Protein AF-A0A368EZR1-F1 (afdb_monomer_lite)

Radius of gyration: 25.09 Å; chains: 1; bounding box: 74×19×56 Å

Secondary structure (DSSP, 8-state):
----EEEEEETTT--EEEEEGGG--TTTEEE--TTTS--BSSPPPPPP------------------------

pLDDT: mean 76.38, std 18.17, range [41.75, 95.75]

Sequence (72 aa):
MAKKYTRVRDKRTKHEYDVLAARFDPEKHAHVNRAHYPDVSYPRPAKPHIPKGGRAAAPDTEQPVATPEGES

Structure (mmCIF, N/CA/C/O backbone):
data_AF-A0A368EZR1-F1
#
_entry.id   AF-A0A368EZR1-F1
#
loop_
_atom_site.group_PDB
_atom_site.id
_atom_site.type_symbol
_atom_site.label_atom_id
_atom_site.label_alt_id
_atom_site.label_comp_id
_atom_site.label_asym_id
_atom_site.label_entity_id
_atom_site.label_seq_id
_atom_site.pdbx_PDB_ins_code
_atom_site.Cartn_x
_atom_site.Cartn_y
_atom_site.Cartn_z
_atom_site.occupancy
_atom_site.B_iso_or_equiv
_atom_site.auth_seq_id
_atom_site.auth_comp_id
_atom_site.auth_asym_id
_atom_site.auth_atom_id
_atom_site.pdbx_PDB_model_num
ATOM 1 N N . MET A 1 1 ? -4.274 -9.594 -18.228 1.00 67.69 1 MET A N 1
ATOM 2 C CA . MET A 1 1 ? -3.490 -8.475 -17.649 1.00 67.69 1 MET A CA 1
ATOM 3 C C . MET A 1 1 ? -3.009 -8.865 -16.258 1.00 67.69 1 MET A C 1
ATOM 5 O O . MET A 1 1 ? -3.791 -9.443 -15.512 1.00 67.69 1 MET A O 1
ATOM 9 N N . ALA A 1 2 ? -1.751 -8.581 -15.909 1.00 79.12 2 ALA A N 1
ATOM 10 C CA . ALA A 1 2 ? -1.247 -8.809 -14.553 1.00 79.12 2 ALA A CA 1
ATOM 11 C C . ALA A 1 2 ? -1.913 -7.833 -13.567 1.00 79.12 2 ALA A C 1
ATOM 13 O O . ALA A 1 2 ? -2.003 -6.636 -13.847 1.00 79.12 2 ALA A O 1
ATOM 14 N N . LYS A 1 3 ? -2.392 -8.339 -12.424 1.00 87.38 3 LYS A N 1
ATOM 15 C CA . LYS A 1 3 ? -2.944 -7.502 -11.349 1.00 87.38 3 LYS A CA 1
ATOM 16 C C . LYS A 1 3 ? -1.810 -6.643 -10.787 1.00 87.38 3 LYS A C 1
ATOM 18 O O . LYS A 1 3 ? -0.794 -7.187 -10.377 1.00 87.38 3 LYS A O 1
ATOM 23 N N . LYS A 1 4 ? -1.973 -5.318 -10.798 1.00 91.12 4 LYS A N 1
ATOM 24 C CA . LYS A 1 4 ? -1.018 -4.379 -10.196 1.00 91.12 4 LYS A CA 1
ATOM 25 C C . LYS A 1 4 ? -1.586 -3.809 -8.904 1.00 91.12 4 LYS A C 1
ATOM 27 O O . LYS A 1 4 ? -2.782 -3.526 -8.830 1.00 91.12 4 LYS A O 1
ATOM 32 N N . TYR A 1 5 ? -0.721 -3.627 -7.920 1.00 92.44 5 TYR A N 1
ATOM 33 C CA . TYR A 1 5 ? -1.003 -3.062 -6.613 1.00 92.44 5 TYR A CA 1
ATOM 34 C C . TYR A 1 5 ? -0.261 -1.741 -6.451 1.00 92.44 5 TYR A C 1
ATOM 36 O O . TYR A 1 5 ? 0.873 -1.604 -6.911 1.00 92.44 5 TYR A O 1
ATOM 44 N N . THR A 1 6 ? -0.901 -0.783 -5.790 1.00 91.94 6 THR A N 1
ATOM 45 C CA . THR A 1 6 ? -0.361 0.550 -5.531 1.00 91.94 6 THR A CA 1
ATOM 46 C C . THR A 1 6 ? -0.534 0.912 -4.060 1.00 91.94 6 THR A C 1
ATOM 48 O O . THR A 1 6 ? -1.521 0.519 -3.431 1.00 91.94 6 THR A O 1
ATOM 51 N N . ARG A 1 7 ? 0.442 1.633 -3.501 1.00 92.88 7 ARG A N 1
ATOM 52 C CA . ARG A 1 7 ? 0.461 2.026 -2.088 1.00 92.88 7 ARG A CA 1
ATOM 53 C C . ARG A 1 7 ? -0.371 3.291 -1.913 1.00 92.88 7 ARG A C 1
ATOM 55 O O . ARG A 1 7 ? -0.087 4.322 -2.524 1.00 92.88 7 ARG A O 1
ATOM 62 N N . VAL A 1 8 ? -1.371 3.229 -1.048 1.00 93.69 8 VAL A N 1
ATOM 63 C CA . VAL A 1 8 ? -2.289 4.338 -0.789 1.00 93.69 8 VAL A CA 1
ATOM 64 C C . VAL A 1 8 ? -2.383 4.628 0.697 1.00 93.69 8 VAL A C 1
ATOM 66 O O . VAL A 1 8 ? -2.102 3.770 1.530 1.00 93.69 8 VAL A O 1
ATOM 69 N N . ARG A 1 9 ? -2.777 5.856 1.024 1.00 94.06 9 ARG A N 1
ATOM 70 C CA . ARG A 1 9 ? -3.092 6.303 2.375 1.00 94.06 9 ARG A CA 1
ATOM 71 C C . ARG A 1 9 ? -4.581 6.575 2.469 1.00 94.06 9 ARG A C 1
ATOM 73 O O . ARG A 1 9 ? -5.110 7.385 1.708 1.00 94.06 9 ARG A O 1
ATOM 80 N N . ASP A 1 10 ? -5.248 5.933 3.415 1.00 93.94 10 ASP A N 1
ATOM 81 C CA . ASP A 1 10 ? -6.653 6.204 3.701 1.00 93.94 10 ASP A CA 1
ATOM 82 C C . ASP A 1 10 ? -6.815 7.587 4.329 1.00 93.94 10 ASP A C 1
ATOM 84 O O . ASP A 1 10 ? -6.112 7.952 5.276 1.00 93.94 10 ASP A O 1
ATOM 88 N N . LYS A 1 11 ? -7.722 8.399 3.782 1.00 93.38 11 LYS A N 1
ATOM 89 C CA . LYS A 1 11 ? -7.891 9.777 4.252 1.00 93.38 11 LYS A CA 1
ATOM 90 C C . LYS A 1 11 ? -8.534 9.848 5.635 1.00 93.38 11 LYS A C 1
ATOM 92 O O . LYS A 1 11 ? -8.240 10.806 6.354 1.00 93.38 11 LYS A O 1
ATOM 97 N N . ARG A 1 12 ? -9.365 8.869 6.007 1.00 94.56 12 ARG A N 1
ATOM 98 C CA . ARG A 1 12 ? -10.083 8.806 7.287 1.00 94.56 12 ARG A CA 1
ATOM 99 C C . ARG A 1 12 ? -9.177 8.287 8.395 1.00 94.56 12 ARG A C 1
ATOM 101 O O . ARG A 1 12 ? -9.012 8.951 9.408 1.00 94.56 12 ARG A O 1
ATOM 108 N N . THR A 1 13 ? -8.576 7.120 8.197 1.00 92.88 13 THR A N 1
ATOM 109 C CA . THR A 1 13 ? -7.808 6.414 9.231 1.00 92.88 13 THR A CA 1
ATOM 110 C C . THR A 1 13 ? -6.318 6.749 9.196 1.00 92.88 13 THR A C 1
ATOM 112 O O . THR A 1 13 ? -5.588 6.417 10.122 1.00 92.88 13 THR A O 1
ATOM 115 N N . LYS A 1 14 ? -5.850 7.415 8.130 1.00 90.38 14 LYS A N 1
ATOM 116 C CA . LYS A 1 14 ? -4.443 7.769 7.885 1.00 90.38 14 LYS A CA 1
ATOM 117 C C . LYS A 1 14 ? -3.498 6.574 7.722 1.00 90.38 14 LYS A C 1
ATOM 119 O O . LYS A 1 14 ? -2.303 6.819 7.548 1.00 90.38 14 LYS A O 1
ATOM 124 N N . HIS A 1 15 ? -4.007 5.340 7.714 1.00 90.44 15 HIS A N 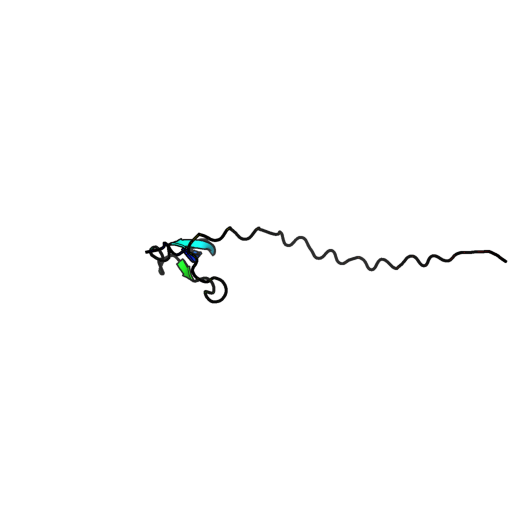1
ATOM 125 C CA . HIS A 1 15 ? -3.218 4.130 7.499 1.00 90.44 15 HIS A CA 1
ATOM 126 C C . HIS A 1 15 ? -2.798 3.976 6.038 1.00 90.44 15 HIS A C 1
ATOM 128 O O . HIS A 1 15 ? -3.560 4.280 5.119 1.00 90.44 15 HIS A O 1
ATOM 134 N N . GLU A 1 16 ? -1.584 3.466 5.839 1.00 91.44 16 GLU A N 1
ATOM 135 C CA . GLU A 1 16 ? -1.036 3.157 4.521 1.00 91.44 16 GLU A CA 1
ATOM 136 C C . GLU A 1 16 ? -1.087 1.658 4.236 1.00 91.44 16 GLU A C 1
ATOM 138 O O . GLU A 1 16 ? -0.603 0.851 5.033 1.00 91.44 16 GLU A O 1
ATOM 143 N N . TYR A 1 17 ? -1.612 1.288 3.073 1.00 91.31 17 TYR A N 1
ATOM 144 C CA . TYR A 1 17 ? -1.712 -0.098 2.623 1.00 91.31 17 TYR A CA 1
ATOM 145 C C . TYR A 1 17 ? -1.696 -0.179 1.098 1.00 91.31 17 TYR A C 1
ATOM 147 O O . TYR A 1 17 ? -1.814 0.829 0.403 1.00 91.31 17 TYR A O 1
ATOM 155 N N . ASP A 1 18 ? -1.509 -1.384 0.568 1.00 92.19 18 ASP A N 1
ATOM 156 C CA . ASP A 1 18 ? -1.507 -1.622 -0.870 1.00 92.19 18 ASP A CA 1
ATOM 157 C C . ASP A 1 18 ? -2.894 -2.091 -1.335 1.00 92.19 18 ASP A C 1
ATOM 159 O O . ASP A 1 18 ? -3.478 -3.018 -0.773 1.00 92.19 18 ASP A O 1
ATOM 163 N N . VAL A 1 19 ? -3.421 -1.454 -2.381 1.00 92.75 19 VAL A N 1
ATOM 164 C CA . VAL A 1 19 ? -4.688 -1.819 -3.035 1.00 92.75 19 VAL A CA 1
ATOM 165 C C . VAL A 1 19 ? -4.441 -2.200 -4.479 1.00 92.75 19 VAL A C 1
ATOM 167 O O . VAL A 1 19 ? -3.457 -1.775 -5.079 1.00 92.75 19 VAL A O 1
ATOM 170 N N . LEU A 1 20 ? -5.352 -2.969 -5.075 1.00 93.75 20 LEU A N 1
ATOM 171 C CA . LEU A 1 20 ? -5.352 -3.147 -6.526 1.00 93.75 20 LEU A CA 1
ATOM 172 C C . LEU A 1 20 ? -5.471 -1.776 -7.198 1.00 93.75 20 LEU A C 1
ATOM 174 O O . LEU A 1 20 ? -6.383 -1.022 -6.872 1.00 93.75 20 LEU A O 1
ATOM 178 N N . ALA A 1 21 ? -4.604 -1.479 -8.164 1.00 90.12 21 ALA A N 1
ATOM 179 C CA . ALA A 1 21 ? -4.609 -0.206 -8.885 1.00 90.12 21 ALA A CA 1
ATOM 180 C C . ALA A 1 21 ? -5.971 0.071 -9.550 1.00 90.12 21 ALA A C 1
ATOM 182 O O . ALA A 1 21 ? -6.451 1.197 -9.545 1.00 90.12 21 ALA A O 1
ATOM 183 N N . ALA A 1 22 ? -6.649 -0.979 -10.029 1.00 91.44 22 ALA A N 1
ATOM 184 C CA . ALA A 1 22 ? -8.002 -0.897 -10.586 1.00 91.44 22 ALA A CA 1
ATOM 185 C C . ALA A 1 22 ? -9.105 -0.599 -9.546 1.00 91.44 22 ALA A C 1
ATOM 187 O O . ALA A 1 22 ? -10.226 -0.286 -9.921 1.00 91.44 22 ALA A O 1
ATOM 188 N N . ARG A 1 23 ? -8.810 -0.733 -8.246 1.00 90.75 23 ARG A N 1
ATOM 189 C CA . ARG A 1 23 ? -9.710 -0.412 -7.123 1.00 90.75 23 ARG A CA 1
ATOM 190 C C . ARG A 1 23 ? -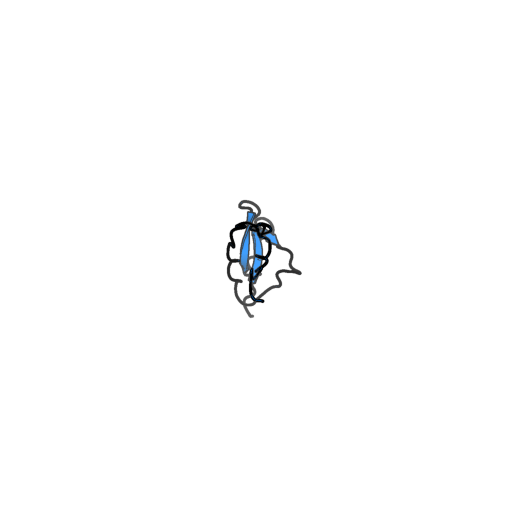9.303 0.879 -6.408 1.00 90.75 23 ARG A C 1
ATOM 192 O O . ARG A 1 23 ? -9.776 1.135 -5.302 1.00 90.75 23 ARG A O 1
ATOM 199 N N . PHE A 1 24 ? -8.390 1.655 -6.990 1.00 92.94 24 PHE A N 1
ATOM 200 C CA . PHE A 1 24 ? -8.027 2.948 -6.438 1.00 92.94 24 PHE A CA 1
ATOM 201 C C . PHE A 1 24 ? -9.230 3.894 -6.496 1.00 92.94 24 PHE A C 1
ATOM 203 O O . PHE A 1 24 ? -9.818 4.106 -7.551 1.00 92.94 24 PHE A O 1
ATOM 210 N N . ASP A 1 25 ? -9.565 4.458 -5.342 1.00 93.56 25 ASP A N 1
ATOM 211 C CA . ASP A 1 25 ? -10.643 5.424 -5.167 1.00 93.56 25 ASP A CA 1
ATOM 212 C C . ASP A 1 25 ? -10.016 6.731 -4.646 1.00 93.56 25 ASP A C 1
ATOM 214 O O . ASP A 1 25 ? -9.565 6.761 -3.492 1.00 93.56 25 ASP A O 1
ATOM 218 N N . PRO A 1 26 ? -9.933 7.790 -5.475 1.00 92.81 26 PRO A N 1
ATOM 219 C CA . PRO A 1 26 ? -9.321 9.058 -5.091 1.00 92.81 26 PRO A CA 1
ATOM 220 C C . PRO A 1 26 ? -10.137 9.836 -4.056 1.00 92.81 26 PRO A C 1
ATOM 222 O O . PRO A 1 26 ? -9.601 10.762 -3.444 1.00 92.81 26 PRO A O 1
ATOM 225 N N . GLU A 1 27 ? -11.411 9.502 -3.832 1.00 95.62 27 GLU A N 1
ATOM 226 C CA . GLU A 1 27 ? -12.222 10.142 -2.797 1.00 95.62 27 GLU A CA 1
ATOM 227 C C . GLU A 1 27 ? -11.811 9.620 -1.422 1.00 95.62 27 GLU A C 1
ATOM 229 O O . GLU A 1 27 ? -11.516 10.419 -0.527 1.00 95.62 27 GLU A O 1
ATOM 234 N N . LYS A 1 28 ? -11.684 8.293 -1.286 1.00 93.75 28 LYS A N 1
ATOM 235 C CA . LYS A 1 28 ? -11.328 7.618 -0.024 1.00 93.75 28 LYS A CA 1
ATOM 236 C C . LYS A 1 28 ? -9.829 7.609 0.268 1.00 93.75 28 LYS A C 1
ATOM 238 O O . LYS A 1 28 ? -9.422 7.667 1.432 1.00 93.75 28 LYS A O 1
ATOM 243 N N . HIS A 1 29 ? -8.998 7.553 -0.770 1.00 95.75 29 HIS A N 1
ATOM 244 C CA . HIS A 1 29 ? -7.564 7.316 -0.636 1.00 95.75 29 HIS A CA 1
ATOM 245 C C . HIS A 1 29 ? -6.726 8.402 -1.320 1.00 95.75 29 HIS A C 1
ATOM 247 O O . HIS A 1 29 ? -7.160 9.076 -2.249 1.00 95.75 29 HIS A O 1
ATOM 253 N N . ALA A 1 30 ? -5.492 8.569 -0.855 1.00 93.44 30 ALA A N 1
ATOM 254 C CA . ALA A 1 30 ? -4.461 9.370 -1.505 1.00 93.44 30 ALA A CA 1
ATOM 255 C C . ALA A 1 30 ? -3.298 8.465 -1.925 1.00 93.44 30 ALA A C 1
ATOM 257 O O . ALA A 1 30 ? -2.965 7.520 -1.211 1.00 93.44 30 ALA A O 1
ATOM 258 N N . HIS A 1 31 ? -2.653 8.751 -3.056 1.00 88.94 31 HIS A N 1
ATOM 259 C CA . HIS A 1 31 ? -1.424 8.047 -3.424 1.00 88.94 31 HIS A CA 1
ATOM 260 C C . HIS A 1 31 ? -0.319 8.361 -2.410 1.00 88.94 31 HIS A C 1
ATOM 262 O O . HIS A 1 31 ? -0.066 9.527 -2.099 1.00 88.94 31 HIS A O 1
ATOM 268 N N . VAL A 1 32 ? 0.361 7.327 -1.913 1.00 87.44 32 VAL A N 1
ATOM 269 C CA . VAL A 1 32 ? 1.620 7.511 -1.178 1.00 87.44 32 VAL A CA 1
ATOM 270 C C . VAL A 1 32 ? 2.720 7.711 -2.212 1.00 87.44 32 VAL A C 1
ATOM 272 O O . VAL A 1 32 ? 2.702 7.029 -3.232 1.00 87.44 32 VAL A O 1
ATOM 275 N N . ASN A 1 33 ? 3.646 8.647 -1.956 1.00 84.62 33 ASN A N 1
ATOM 276 C CA . ASN A 1 33 ? 4.773 9.031 -2.820 1.00 84.62 33 ASN A CA 1
ATOM 277 C C . ASN A 1 33 ? 5.180 7.927 -3.820 1.00 84.62 33 ASN A C 1
ATOM 279 O O . ASN A 1 33 ? 5.932 7.006 -3.487 1.00 84.62 33 ASN A O 1
ATOM 283 N N . ARG A 1 34 ? 4.663 8.031 -5.051 1.00 80.00 34 ARG A N 1
ATOM 284 C CA . ARG A 1 34 ? 4.744 6.961 -6.054 1.00 80.00 34 ARG A CA 1
ATOM 285 C C . ARG A 1 34 ? 6.170 6.728 -6.550 1.00 80.00 34 ARG A C 1
ATOM 287 O O . ARG A 1 34 ? 6.483 5.620 -6.968 1.00 80.00 34 ARG A O 1
ATOM 294 N N . ALA A 1 35 ? 7.040 7.735 -6.440 1.00 85.00 35 ALA A N 1
ATOM 295 C CA . ALA A 1 35 ? 8.462 7.590 -6.745 1.00 85.00 35 ALA A CA 1
ATOM 296 C C . ALA A 1 35 ? 9.155 6.618 -5.776 1.00 85.00 35 ALA A C 1
ATOM 298 O O . ALA A 1 35 ? 10.038 5.869 -6.177 1.00 85.00 35 ALA A O 1
ATOM 299 N N . HIS A 1 36 ? 8.725 6.593 -4.512 1.00 82.56 36 HIS A N 1
ATOM 300 C CA . HIS A 1 36 ? 9.260 5.677 -3.503 1.00 82.56 36 HIS A CA 1
ATOM 301 C C . HIS A 1 36 ? 8.500 4.338 -3.455 1.00 82.56 36 HIS A C 1
ATOM 303 O O . HIS A 1 36 ? 9.066 3.316 -3.074 1.00 82.56 36 HIS A O 1
ATOM 309 N N . TYR A 1 37 ? 7.226 4.323 -3.866 1.00 83.50 37 TYR A N 1
ATOM 310 C CA . TYR A 1 37 ? 6.369 3.133 -3.873 1.00 83.50 37 TYR A CA 1
ATOM 311 C C . TYR A 1 37 ? 5.748 2.872 -5.261 1.00 83.50 37 TYR A C 1
ATOM 313 O O . TYR A 1 37 ? 4.555 3.113 -5.456 1.00 83.50 37 TYR A O 1
ATOM 321 N N . PRO A 1 38 ? 6.518 2.329 -6.225 1.00 87.44 38 PRO A N 1
ATOM 322 C CA . PRO A 1 38 ? 6.030 2.045 -7.580 1.00 87.44 38 PRO A CA 1
ATOM 323 C C . PRO A 1 38 ? 5.022 0.893 -7.606 1.00 87.44 38 PRO A C 1
ATOM 325 O O . PRO A 1 38 ? 5.012 0.071 -6.690 1.00 87.44 38 PRO A O 1
ATOM 328 N N . ASP A 1 39 ? 4.201 0.795 -8.652 1.00 89.12 39 ASP A N 1
ATOM 329 C CA . ASP A 1 39 ? 3.199 -0.271 -8.762 1.00 89.12 39 ASP A CA 1
ATOM 330 C C . ASP A 1 39 ? 3.854 -1.650 -8.936 1.00 89.12 39 ASP A C 1
ATOM 332 O O . ASP A 1 39 ? 4.770 -1.824 -9.739 1.00 89.12 39 ASP A O 1
ATOM 336 N N . VAL A 1 40 ? 3.351 -2.645 -8.210 1.00 88.75 40 VAL A N 1
ATOM 337 C CA . VAL A 1 40 ? 3.932 -3.998 -8.117 1.00 88.75 40 VAL A CA 1
ATOM 338 C C . VAL A 1 40 ? 2.891 -5.071 -8.435 1.00 88.75 40 VAL A C 1
ATOM 340 O O . VAL A 1 40 ? 1.697 -4.833 -8.300 1.00 88.75 40 VAL A O 1
ATOM 343 N N . SER A 1 41 ? 3.300 -6.261 -8.880 1.00 90.25 41 SER A N 1
ATOM 344 C CA . SER A 1 41 ? 2.369 -7.354 -9.226 1.00 90.25 41 SER A CA 1
ATOM 345 C C . SER A 1 41 ? 1.763 -8.072 -8.010 1.00 90.25 41 SER A C 1
ATOM 347 O O . SER A 1 41 ? 0.787 -8.809 -8.143 1.00 90.25 41 SER A O 1
ATOM 349 N N . TYR A 1 42 ? 2.313 -7.831 -6.822 1.00 87.25 42 TYR A N 1
ATOM 350 C CA . TYR A 1 42 ? 1.886 -8.381 -5.538 1.00 87.25 42 TYR A CA 1
ATOM 351 C C . TYR A 1 42 ? 1.822 -7.265 -4.486 1.00 87.25 42 TYR A C 1
ATOM 353 O O . TYR A 1 42 ? 2.582 -6.301 -4.588 1.00 87.25 42 TYR A O 1
ATOM 361 N N . PRO A 1 43 ? 0.937 -7.353 -3.476 1.00 87.88 43 PRO A N 1
ATOM 362 C CA . PRO A 1 43 ? 0.909 -6.378 -2.391 1.00 87.88 43 PRO A CA 1
ATOM 363 C C . PRO A 1 43 ? 2.246 -6.390 -1.645 1.00 87.88 43 PRO A C 1
ATOM 365 O O . PRO A 1 43 ? 2.838 -7.452 -1.434 1.00 87.88 43 PRO A O 1
ATOM 368 N N . ARG A 1 44 ? 2.738 -5.214 -1.242 1.00 84.75 44 ARG A N 1
ATOM 369 C CA . ARG A 1 44 ? 3.952 -5.157 -0.429 1.00 84.75 44 ARG A CA 1
ATOM 370 C C . ARG A 1 44 ? 3.639 -5.646 0.985 1.00 84.75 44 ARG A C 1
ATOM 372 O O . ARG A 1 44 ? 2.560 -5.359 1.508 1.00 84.75 44 ARG A O 1
ATOM 379 N N . PRO A 1 45 ? 4.579 -6.354 1.628 1.00 81.44 45 PRO A N 1
ATOM 380 C CA . PRO A 1 45 ? 4.448 -6.647 3.044 1.00 81.44 45 PRO A CA 1
ATOM 381 C C . PRO A 1 45 ? 4.366 -5.336 3.832 1.00 81.44 45 PRO A C 1
ATOM 383 O O . PRO A 1 45 ? 4.976 -4.325 3.463 1.00 81.44 45 PRO A O 1
ATOM 386 N N . ALA A 1 46 ? 3.597 -5.344 4.922 1.00 72.56 46 ALA A N 1
ATOM 387 C CA . ALA A 1 46 ? 3.582 -4.223 5.850 1.00 72.56 46 ALA A CA 1
ATOM 388 C C . ALA A 1 46 ? 5.019 -3.939 6.306 1.00 72.56 46 ALA A C 1
ATOM 390 O O . ALA A 1 46 ? 5.769 -4.870 6.610 1.00 72.56 46 ALA A O 1
ATOM 391 N N . LYS A 1 47 ? 5.415 -2.659 6.342 1.00 70.88 47 LYS A N 1
ATOM 392 C CA . LYS A 1 47 ? 6.709 -2.306 6.926 1.00 70.88 47 LYS A CA 1
ATOM 393 C C . LYS A 1 47 ? 6.707 -2.806 8.371 1.00 70.88 47 LYS A C 1
ATOM 395 O O . LYS A 1 47 ? 5.758 -2.480 9.090 1.00 70.88 47 LYS A O 1
ATOM 400 N N . PRO A 1 48 ? 7.718 -3.583 8.794 1.00 69.06 48 PRO A N 1
ATOM 401 C CA . PRO A 1 48 ? 7.814 -3.983 10.183 1.00 69.06 48 PRO A CA 1
ATOM 402 C C . PRO A 1 48 ? 7.811 -2.715 11.033 1.00 69.06 48 PRO A C 1
ATOM 404 O O . PRO A 1 48 ? 8.539 -1.760 10.745 1.00 69.06 48 PRO A O 1
ATOM 407 N N . HIS A 1 49 ? 6.947 -2.686 12.046 1.00 62.41 49 HIS A N 1
ATOM 408 C CA . HIS A 1 49 ? 6.986 -1.641 13.053 1.00 62.41 49 HIS A CA 1
ATOM 409 C C . HIS A 1 49 ? 8.243 -1.883 13.883 1.00 62.41 49 HIS A C 1
ATOM 411 O O . HIS A 1 49 ? 8.206 -2.590 14.884 1.00 62.41 49 HIS A O 1
ATOM 417 N N . ILE A 1 50 ? 9.374 -1.353 13.418 1.00 65.88 50 ILE A N 1
ATOM 418 C CA . ILE A 1 50 ? 10.568 -1.230 14.241 1.00 65.88 50 ILE A CA 1
ATOM 419 C C . ILE A 1 50 ? 10.202 -0.129 15.234 1.00 65.88 50 ILE A C 1
ATOM 421 O O . ILE A 1 50 ? 10.083 1.029 14.809 1.00 65.88 50 ILE A O 1
ATOM 425 N N . PRO A 1 51 ? 9.921 -0.452 16.514 1.00 63.00 51 PRO A N 1
ATOM 426 C CA . PRO A 1 51 ? 9.734 0.596 17.495 1.00 63.00 51 PRO A CA 1
ATOM 427 C C . PRO A 1 51 ? 10.968 1.488 17.408 1.00 63.00 51 PRO A C 1
ATOM 429 O O . PRO A 1 51 ? 12.088 0.989 17.282 1.00 63.00 51 PRO A O 1
ATOM 432 N N . LYS A 1 52 ? 10.779 2.807 17.460 1.00 61.78 52 LYS A N 1
ATOM 433 C CA . LYS A 1 52 ? 11.878 3.745 17.708 1.00 61.78 52 LYS A CA 1
ATOM 434 C C . LYS A 1 52 ? 12.364 3.545 19.155 1.00 61.78 52 LYS A C 1
ATOM 436 O O . LYS A 1 52 ? 12.244 4.438 19.982 1.00 61.78 52 LYS A O 1
ATOM 441 N N . GLY A 1 53 ? 12.824 2.338 19.478 1.00 52.00 53 GLY A N 1
ATOM 442 C CA . GLY A 1 53 ? 13.650 2.048 20.633 1.00 52.00 53 GLY A CA 1
ATOM 443 C C . GLY A 1 53 ? 14.956 2.782 20.400 1.00 52.00 53 GLY A C 1
ATOM 444 O O . GLY A 1 53 ? 15.531 2.692 19.315 1.00 52.00 53 GLY A O 1
ATOM 445 N N . GLY A 1 54 ? 15.302 3.629 21.362 1.00 47.16 54 GLY A N 1
ATOM 446 C CA . GLY A 1 54 ? 16.247 4.714 21.200 1.00 47.16 54 GLY A CA 1
ATOM 447 C C . GLY A 1 54 ? 17.581 4.299 20.601 1.00 47.16 54 GLY A C 1
ATOM 448 O O . GLY A 1 54 ? 18.073 3.186 20.770 1.00 47.16 54 GLY A O 1
ATOM 449 N N . ARG A 1 55 ? 18.233 5.293 20.001 1.00 49.78 55 ARG A N 1
ATOM 450 C CA . ARG A 1 55 ? 19.669 5.432 20.186 1.00 49.78 55 ARG A CA 1
ATOM 451 C C . ARG A 1 55 ? 19.882 5.365 21.699 1.00 49.78 55 ARG A C 1
ATOM 453 O O . ARG A 1 55 ? 19.687 6.364 22.384 1.00 49.78 55 ARG A O 1
ATOM 460 N N . ALA A 1 56 ? 20.219 4.189 22.226 1.00 49.94 56 ALA A N 1
ATOM 461 C CA . ALA A 1 56 ? 21.114 4.159 23.357 1.00 49.94 56 ALA A CA 1
ATOM 462 C C . ALA A 1 56 ? 22.300 4.977 22.854 1.00 49.94 56 ALA A C 1
ATOM 464 O O . ALA A 1 56 ? 23.019 4.563 21.942 1.00 49.94 56 ALA A O 1
ATOM 465 N N . ALA A 1 57 ? 22.390 6.223 23.318 1.00 48.94 57 ALA A N 1
ATOM 466 C CA . ALA A 1 57 ? 23.681 6.854 23.412 1.00 48.94 57 ALA A CA 1
ATOM 467 C C . ALA A 1 57 ? 24.548 5.776 24.053 1.00 48.94 57 ALA A C 1
ATOM 469 O O . ALA A 1 57 ? 24.217 5.313 25.146 1.00 48.94 57 ALA A O 1
ATOM 470 N N . ALA A 1 58 ? 25.544 5.274 23.323 1.00 48.62 58 ALA A N 1
ATOM 471 C CA . ALA A 1 58 ? 26.636 4.612 24.000 1.00 48.62 58 ALA A CA 1
ATOM 472 C C . ALA A 1 58 ? 27.018 5.591 25.120 1.00 48.62 58 ALA A C 1
ATOM 474 O O . ALA A 1 58 ? 27.288 6.753 24.796 1.00 48.62 58 ALA A O 1
ATOM 475 N N . PRO A 1 59 ? 26.906 5.228 26.411 1.00 46.88 59 PRO A N 1
ATOM 476 C CA . PRO A 1 59 ? 27.619 6.009 27.393 1.00 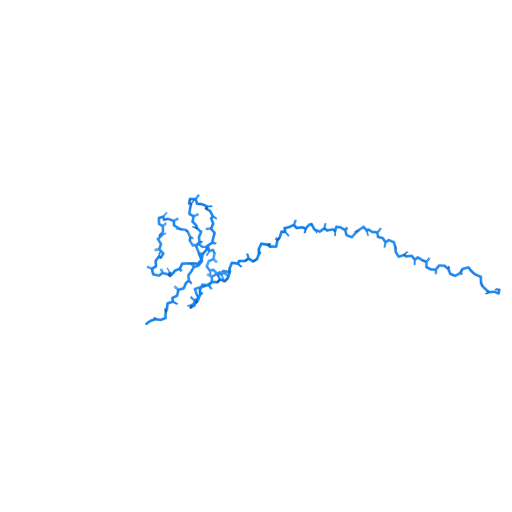46.88 59 PRO A CA 1
ATOM 477 C C . PRO A 1 59 ? 29.068 5.961 26.926 1.00 46.88 59 PRO A C 1
ATOM 479 O O . PRO A 1 59 ? 29.562 4.881 26.588 1.00 46.88 59 PRO A O 1
ATOM 482 N N . ASP A 1 60 ? 29.675 7.137 26.806 1.00 55.19 60 ASP A N 1
ATOM 483 C CA . ASP A 1 60 ? 31.114 7.338 26.714 1.00 55.19 60 ASP A CA 1
ATOM 484 C C . ASP A 1 60 ? 31.743 6.493 27.830 1.00 55.19 60 ASP A C 1
ATOM 486 O O . ASP A 1 60 ? 31.849 6.908 28.977 1.00 55.19 60 ASP A O 1
ATOM 490 N N . THR A 1 61 ? 31.997 5.221 27.536 1.00 46.03 61 THR A N 1
ATOM 491 C CA . THR A 1 61 ? 32.668 4.305 28.441 1.00 46.03 61 THR A CA 1
ATOM 492 C C . THR A 1 61 ? 34.059 4.260 27.879 1.00 46.03 61 THR A C 1
ATOM 494 O O . THR A 1 61 ? 34.375 3.480 26.979 1.00 46.03 61 THR A O 1
ATOM 497 N N . GLU A 1 62 ? 34.801 5.271 28.316 1.00 54.50 62 GLU A N 1
ATOM 498 C CA . GLU A 1 62 ? 36.225 5.241 28.584 1.00 54.50 62 GLU A CA 1
ATOM 499 C C . GLU A 1 62 ? 36.804 3.846 28.343 1.00 54.50 62 GLU A C 1
ATOM 501 O O . GLU A 1 62 ? 36.429 2.865 28.993 1.00 54.50 62 GLU A O 1
ATOM 506 N N . GLN A 1 63 ? 37.716 3.756 27.373 1.00 53.22 63 GLN A N 1
ATOM 507 C CA . GLN A 1 63 ? 38.600 2.606 27.279 1.00 53.22 63 GLN A CA 1
ATOM 508 C C . GLN A 1 63 ? 39.169 2.349 28.682 1.00 53.22 63 GLN A C 1
ATOM 510 O O . GLN A 1 63 ? 39.719 3.287 29.267 1.00 53.22 63 GLN A O 1
ATOM 515 N N . PRO A 1 64 ? 39.084 1.133 29.246 1.00 50.00 64 PRO A N 1
ATOM 516 C CA . PRO A 1 64 ? 39.918 0.827 30.386 1.00 50.00 64 PRO A CA 1
ATOM 517 C C . PRO A 1 64 ? 41.361 0.887 29.888 1.00 50.00 64 PRO A C 1
ATOM 519 O O . PRO A 1 64 ? 41.807 0.042 29.109 1.00 50.00 64 PRO A O 1
ATOM 522 N N . VAL A 1 65 ? 42.080 1.927 30.307 1.00 53.16 65 VAL A N 1
ATOM 523 C CA . VAL A 1 65 ? 43.536 1.954 30.255 1.00 53.16 65 VAL A CA 1
ATOM 524 C C . VAL A 1 65 ? 43.982 0.781 31.119 1.00 53.16 65 VAL A C 1
ATOM 526 O O . VAL A 1 65 ? 43.908 0.833 32.345 1.00 53.16 65 VAL A O 1
ATOM 529 N N . ALA A 1 66 ? 44.369 -0.322 30.485 1.00 46.56 66 ALA A N 1
ATOM 530 C CA . ALA A 1 66 ? 45.109 -1.366 31.165 1.00 46.56 66 ALA A CA 1
ATOM 531 C C . ALA A 1 66 ?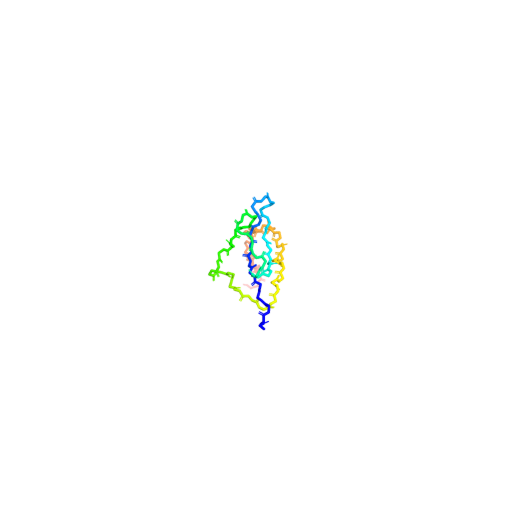 46.496 -0.789 31.455 1.00 46.56 66 ALA A C 1
ATOM 533 O O . ALA A 1 66 ? 47.385 -0.828 30.609 1.00 46.56 66 ALA A O 1
ATOM 534 N N . THR A 1 67 ? 46.652 -0.186 32.629 1.00 59.66 67 THR A N 1
ATOM 535 C CA . THR A 1 67 ? 47.956 0.053 33.239 1.00 59.66 67 THR A CA 1
ATOM 536 C C . THR A 1 67 ? 48.447 -1.295 33.769 1.00 59.66 67 THR A C 1
ATOM 538 O O . THR A 1 67 ? 47.827 -1.820 34.694 1.00 59.66 67 THR A O 1
ATOM 541 N N . PRO A 1 68 ? 49.516 -1.905 33.232 1.00 61.12 68 PRO A N 1
ATOM 542 C CA . PRO A 1 68 ? 50.254 -2.890 34.000 1.00 61.12 68 PRO A CA 1
ATOM 543 C C . PRO A 1 68 ? 51.140 -2.126 34.990 1.00 61.12 68 PRO A C 1
ATOM 545 O O . PRO A 1 68 ? 52.149 -1.534 34.611 1.00 61.12 68 PRO A O 1
ATOM 548 N N . GLU A 1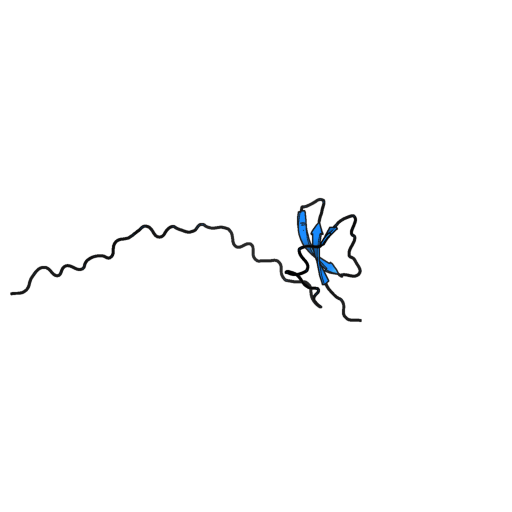 69 ? 50.748 -2.100 36.262 1.00 54.31 69 GLU A N 1
ATOM 549 C CA . GLU A 1 69 ? 51.714 -1.835 37.325 1.00 54.31 69 GLU A CA 1
ATOM 550 C C . GLU A 1 69 ? 52.651 -3.043 37.449 1.00 54.31 69 GLU A C 1
ATOM 552 O O . GLU A 1 69 ? 52.215 -4.140 37.789 1.00 54.31 69 GLU A O 1
ATOM 557 N N . GLY A 1 70 ? 53.938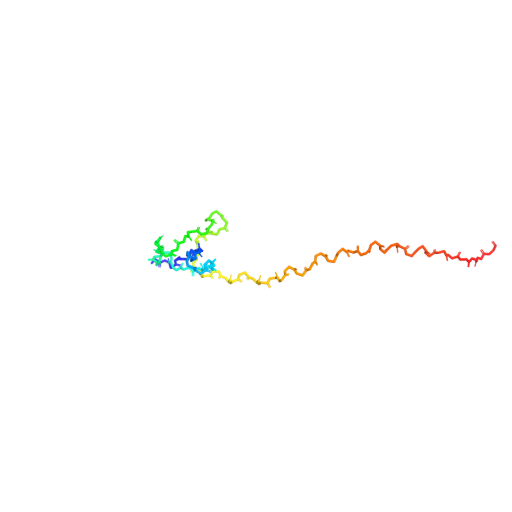 -2.795 37.195 1.00 44.56 70 GLY A N 1
ATOM 558 C CA . GLY A 1 70 ? 55.057 -3.502 37.816 1.00 44.56 70 GLY A CA 1
ATOM 559 C C . GLY A 1 70 ? 55.631 -4.706 37.072 1.00 44.56 70 GLY A C 1
ATOM 560 O O . GLY A 1 70 ? 55.145 -5.816 37.243 1.00 44.56 70 GLY A O 1
ATOM 561 N N . GLU A 1 71 ? 56.768 -4.507 36.394 1.00 41.75 71 GLU A N 1
ATOM 562 C CA . GLU A 1 71 ? 57.928 -5.402 36.536 1.00 41.75 71 GLU A CA 1
ATOM 563 C C . GLU A 1 71 ? 59.232 -4.688 36.110 1.00 41.75 71 GLU A C 1
ATOM 565 O O . GLU A 1 71 ? 59.331 -4.211 34.980 1.00 41.75 71 GLU A O 1
ATOM 570 N N . SER A 1 72 ? 60.223 -4.709 37.020 1.00 44.25 72 SER A N 1
ATOM 571 C CA . SER A 1 72 ? 61.648 -4.294 36.924 1.00 44.25 72 SER A CA 1
ATOM 572 C C . SER A 1 72 ? 62.025 -2.827 37.156 1.00 44.25 72 SER A C 1
ATOM 574 O O . SER A 1 72 ? 61.735 -1.964 36.301 1.00 44.25 72 SER A O 1
#

Foldseek 3Di:
DQFKWFWWAFPVVRDIWIDGPVPDDVVGIDGDPCVVTPIDSDTDPDDPCPDPPDPPPPPPPDDPPPDPPDDD